Protein AF-L8B053-F1 (afdb_monomer_lite)

Secondary structure (DSSP, 8-state):
--BTTB--SS-BTTB--SEEEEEEEE-TTT-SSHHHHHTSTTSEEEEEEEE-SSS--HHHHHHHHHGGG--STT------S---GGGGS-S--S------

Structure (mmCIF, N/CA/C/O backbone):
data_AF-L8B053-F1
#
_entry.id   AF-L8B053-F1
#
loop_
_atom_site.group_PDB
_atom_site.id
_atom_site.type_symbol
_atom_site.label_atom_id
_atom_site.label_alt_id
_atom_site.label_comp_id
_atom_site.label_asym_id
_atom_site.label_entity_id
_atom_site.label_seq_id
_atom_site.pdbx_PDB_ins_code
_atom_site.Cartn_x
_atom_site.Cartn_y
_atom_site.Cartn_z
_atom_site.occupancy
_atom_site.B_iso_or_equiv
_atom_site.auth_seq_id
_atom_site.auth_comp_id
_atom_site.auth_asym_id
_atom_site.auth_atom_id
_atom_site.pdbx_PDB_model_num
ATOM 1 N N . GLY A 1 1 ? -10.593 7.429 4.610 1.00 87.69 1 GLY A N 1
ATOM 2 C CA . GLY A 1 1 ? -11.401 8.602 4.220 1.00 87.69 1 GLY A CA 1
ATOM 3 C C . GLY A 1 1 ? -11.746 9.407 5.457 1.00 87.69 1 GLY A C 1
ATOM 4 O O . GLY A 1 1 ? -11.119 9.193 6.486 1.00 87.69 1 GLY A O 1
ATOM 5 N N . SER A 1 2 ? -12.715 10.323 5.380 1.00 92.12 2 SER A N 1
ATOM 6 C CA . SER A 1 2 ? -13.151 11.122 6.542 1.00 92.12 2 SER A CA 1
ATOM 7 C C . SER A 1 2 ? -14.011 10.344 7.547 1.00 92.12 2 SER A C 1
ATOM 9 O O . SER A 1 2 ? -14.230 10.817 8.656 1.00 92.12 2 SER A O 1
ATOM 11 N N . GLU A 1 3 ? -14.496 9.156 7.174 1.00 93.88 3 GLU A N 1
ATOM 12 C CA . GLU A 1 3 ? -15.357 8.306 7.997 1.00 93.88 3 GLU A CA 1
ATOM 13 C C . GLU A 1 3 ? -14.901 6.844 7.920 1.00 93.88 3 GLU A C 1
ATOM 15 O O . GLU A 1 3 ? -14.299 6.411 6.938 1.00 93.88 3 GLU A O 1
ATOM 20 N N . ASN A 1 4 ? -15.255 6.046 8.928 1.00 95.69 4 ASN A N 1
ATOM 21 C CA . ASN A 1 4 ? -14.845 4.639 9.011 1.00 95.69 4 ASN A CA 1
ATOM 22 C C . ASN A 1 4 ? -15.554 3.711 8.004 1.00 95.69 4 ASN A C 1
ATOM 24 O O . ASN A 1 4 ? -15.185 2.545 7.884 1.00 95.69 4 ASN A O 1
ATOM 28 N N . SER A 1 5 ? -16.575 4.192 7.295 1.00 94.75 5 SER A N 1
ATOM 29 C CA . SER A 1 5 ? -17.324 3.426 6.291 1.00 94.75 5 SER A CA 1
ATOM 30 C C . SER A 1 5 ? -16.797 3.600 4.863 1.00 94.75 5 SER A C 1
ATOM 32 O O . SER A 1 5 ? -17.204 2.839 3.987 1.00 94.75 5 SER A O 1
ATOM 34 N N . LYS A 1 6 ? -15.916 4.580 4.610 1.00 95.75 6 LYS A N 1
ATOM 35 C CA . LYS A 1 6 ? -15.483 4.947 3.253 1.00 95.75 6 LYS A CA 1
ATOM 36 C C . LYS A 1 6 ? -14.067 5.518 3.201 1.00 95.75 6 LYS A C 1
ATOM 38 O O . LYS A 1 6 ? -13.653 6.306 4.056 1.00 95.75 6 LYS A O 1
ATOM 43 N N . GLY A 1 7 ? -13.338 5.187 2.142 1.00 96.62 7 GLY A N 1
ATOM 44 C CA . GLY A 1 7 ? -12.003 5.729 1.913 1.00 96.62 7 GLY A CA 1
ATOM 45 C C . GLY A 1 7 ? -11.043 4.866 1.112 1.00 96.62 7 GLY A C 1
ATOM 46 O O . GLY A 1 7 ? -9.995 5.383 0.751 1.00 96.62 7 GLY A O 1
ATOM 47 N N . SER A 1 8 ? -11.363 3.599 0.860 1.00 98.06 8 SER A N 1
ATOM 48 C CA . SER A 1 8 ? -10.703 2.828 -0.189 1.00 98.06 8 SER A CA 1
ATOM 49 C C . SER A 1 8 ? -11.046 3.395 -1.562 1.00 98.06 8 SER A C 1
ATOM 51 O O . SER A 1 8 ? -12.128 3.958 -1.747 1.00 98.06 8 SER A O 1
ATOM 53 N N . GLU A 1 9 ? -10.128 3.233 -2.505 1.00 97.62 9 GLU A N 1
ATOM 54 C CA . GLU A 1 9 ? -10.355 3.550 -3.913 1.00 97.62 9 GLU A CA 1
ATOM 55 C C . GLU A 1 9 ? -11.197 2.440 -4.544 1.00 97.62 9 GLU A C 1
ATOM 57 O O . GLU A 1 9 ? -12.274 2.686 -5.091 1.00 97.62 9 GLU A O 1
ATOM 62 N N . HIS A 1 10 ? -10.760 1.194 -4.359 1.00 97.94 10 HIS A N 1
ATOM 63 C CA . HIS A 1 10 ? -11.478 0.028 -4.833 1.00 97.94 10 HIS A CA 1
ATOM 64 C C . HIS A 1 10 ? -12.714 -0.263 -3.981 1.00 97.94 10 HIS A C 1
ATOM 66 O O . HIS A 1 10 ? -12.781 0.012 -2.774 1.00 97.94 10 HIS A O 1
ATOM 72 N N . THR A 1 11 ? -13.695 -0.908 -4.613 1.00 97.56 11 THR A N 1
ATOM 73 C CA . THR A 1 11 ? -14.877 -1.458 -3.946 1.00 97.56 11 THR A CA 1
ATOM 74 C C . THR A 1 11 ? -15.062 -2.922 -4.315 1.00 97.56 11 THR A C 1
ATOM 76 O O . THR A 1 11 ? -14.665 -3.359 -5.392 1.00 97.56 11 THR A O 1
ATOM 79 N N . VAL A 1 12 ? -15.687 -3.691 -3.424 1.00 96.69 12 VAL A N 1
ATOM 80 C CA . VAL A 1 12 ? -16.082 -5.079 -3.704 1.00 96.69 12 VAL A CA 1
ATOM 81 C C . VAL A 1 12 ? -17.586 -5.178 -3.527 1.00 96.69 12 VAL A C 1
ATOM 83 O O . VAL A 1 12 ? -18.088 -4.971 -2.424 1.00 96.69 12 VAL A O 1
ATOM 86 N N . ASN A 1 13 ? -18.313 -5.469 -4.608 1.00 96.38 13 ASN A N 1
ATOM 87 C CA . ASN A 1 13 ? -19.782 -5.479 -4.631 1.00 96.38 13 ASN A CA 1
ATOM 88 C C . ASN A 1 13 ? -20.389 -4.159 -4.112 1.00 96.38 13 ASN A C 1
ATOM 90 O O . ASN A 1 13 ? -21.300 -4.165 -3.286 1.00 96.38 13 ASN A O 1
ATOM 94 N N . GLY A 1 14 ? -19.821 -3.020 -4.525 1.00 96.25 14 GLY A N 1
ATOM 95 C CA . GLY A 1 14 ? -20.250 -1.684 -4.094 1.00 96.25 14 GLY A CA 1
ATOM 96 C C . GLY A 1 14 ? -19.883 -1.318 -2.650 1.00 96.25 14 GLY A C 1
ATOM 97 O O . GLY A 1 14 ? -20.145 -0.200 -2.214 1.00 96.25 14 GLY A O 1
ATOM 98 N N . LYS A 1 15 ? -19.253 -2.224 -1.891 1.00 96.31 15 LYS A N 1
ATOM 99 C CA . LYS A 1 15 ? -18.782 -1.947 -0.534 1.00 96.31 15 LYS A CA 1
ATOM 100 C C . LYS A 1 15 ? -17.401 -1.296 -0.555 1.00 96.31 15 LYS A C 1
ATOM 102 O O . LYS A 1 15 ? -16.452 -1.872 -1.087 1.00 96.31 15 LYS A O 1
ATOM 107 N N . MET A 1 16 ? -17.295 -0.152 0.113 1.00 97.69 16 MET A N 1
ATOM 108 C CA . MET A 1 16 ? -16.034 0.515 0.439 1.00 97.69 16 MET A CA 1
ATOM 109 C C . MET A 1 16 ? -15.438 0.024 1.764 1.00 97.69 16 MET A C 1
ATOM 111 O O . MET A 1 16 ? -16.121 -0.553 2.618 1.00 97.69 16 MET A O 1
ATOM 115 N N . TYR A 1 17 ? -14.149 0.303 1.940 1.00 97.38 17 TYR A N 1
ATOM 116 C CA . TYR A 1 17 ? -13.404 0.114 3.179 1.00 97.38 17 TYR A CA 1
ATOM 117 C C . TYR A 1 17 ? -12.884 1.462 3.709 1.00 97.38 17 TYR A C 1
ATOM 119 O O . TYR A 1 17 ? -12.794 2.422 2.946 1.00 97.38 17 TYR A O 1
ATOM 127 N N . PRO A 1 18 ? -12.563 1.579 5.011 1.00 97.56 18 PRO A N 1
ATOM 128 C CA . PRO A 1 18 ? -12.102 2.838 5.604 1.00 97.56 18 PRO A CA 1
ATOM 129 C C . PRO A 1 18 ? -10.842 3.428 4.951 1.00 97.56 18 PRO A C 1
ATOM 131 O O . PRO A 1 18 ? -10.699 4.652 4.876 1.00 97.56 18 PRO A O 1
ATOM 134 N N . ALA A 1 19 ? -9.928 2.570 4.496 1.00 96.94 19 ALA A N 1
ATOM 135 C CA . ALA A 1 19 ? -8.718 2.946 3.775 1.00 96.94 19 ALA A CA 1
ATOM 136 C C . AL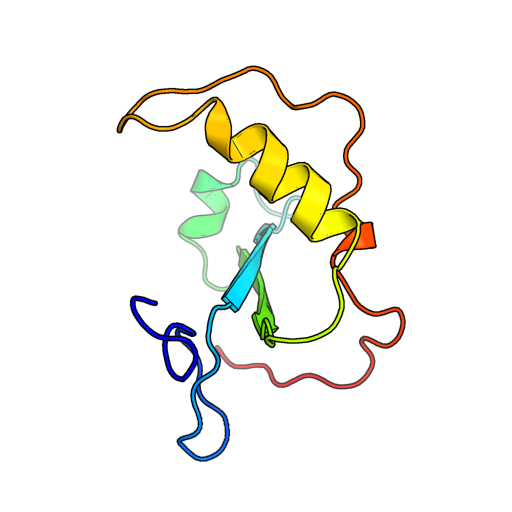A A 1 19 ? -8.210 1.774 2.923 1.00 96.94 19 ALA A C 1
ATOM 138 O O . ALA A 1 19 ? -8.657 0.631 3.073 1.00 96.94 19 ALA A O 1
ATOM 139 N N . GLU A 1 20 ? -7.252 2.071 2.056 1.00 97.25 20 GLU A N 1
ATOM 140 C CA . GLU A 1 20 ? -6.567 1.115 1.198 1.00 97.25 20 GLU A CA 1
ATOM 141 C C . GLU A 1 20 ? -5.064 1.402 1.223 1.00 97.25 20 GLU A C 1
ATOM 143 O O . GLU A 1 20 ? -4.651 2.560 1.249 1.00 97.25 20 GLU A O 1
ATOM 148 N N . LEU A 1 21 ? -4.258 0.347 1.286 1.00 95.69 21 LEU A N 1
ATOM 149 C CA . LEU A 1 21 ? -2.803 0.398 1.213 1.00 95.69 21 LEU A CA 1
ATOM 150 C C . LEU A 1 21 ? -2.375 -0.064 -0.178 1.00 95.69 21 LEU A C 1
ATOM 152 O O . LEU A 1 21 ? -2.751 -1.159 -0.594 1.00 95.69 21 LEU A O 1
ATOM 156 N N . HIS A 1 22 ? -1.546 0.730 -0.849 1.00 97.06 22 HIS A N 1
ATOM 157 C CA . HIS A 1 22 ? -0.898 0.347 -2.101 1.00 97.06 22 HIS A CA 1
ATOM 158 C C . HIS A 1 22 ? 0.573 0.025 -1.859 1.00 97.06 22 HIS A C 1
ATOM 160 O O . HIS A 1 22 ? 1.322 0.856 -1.346 1.00 97.06 22 HIS A O 1
ATOM 166 N N . LEU A 1 23 ? 0.989 -1.177 -2.256 1.00 94.94 23 LEU A N 1
ATOM 167 C CA . LEU A 1 23 ? 2.397 -1.537 -2.404 1.00 94.94 23 LEU A CA 1
ATOM 168 C C . LEU A 1 23 ? 2.731 -1.501 -3.895 1.00 94.94 23 LEU A C 1
ATOM 170 O O . LEU A 1 23 ? 2.272 -2.349 -4.663 1.00 94.94 23 LEU A O 1
ATOM 174 N N . VAL A 1 24 ? 3.484 -0.480 -4.300 1.00 96.88 24 VAL A N 1
ATOM 175 C CA . VAL A 1 24 ? 3.794 -0.193 -5.704 1.00 96.88 24 VAL A CA 1
ATOM 176 C C . VAL A 1 24 ? 5.138 -0.817 -6.068 1.00 96.88 24 VAL A C 1
ATOM 178 O O . VAL A 1 24 ? 6.160 -0.494 -5.464 1.00 96.88 24 VAL A O 1
ATOM 181 N N . HIS A 1 25 ? 5.131 -1.693 -7.068 1.00 97.25 25 HIS A N 1
ATOM 182 C CA . HIS A 1 25 ? 6.312 -2.360 -7.611 1.00 97.25 25 HIS A CA 1
ATOM 183 C C . HIS A 1 25 ? 6.499 -1.958 -9.072 1.00 97.25 25 HIS A C 1
ATOM 185 O O . HIS A 1 25 ? 5.546 -1.554 -9.741 1.00 97.25 25 HIS A O 1
ATOM 191 N N . TRP A 1 26 ? 7.723 -2.099 -9.574 1.00 98.50 26 TRP A N 1
ATOM 192 C CA . TRP A 1 26 ? 8.055 -1.820 -10.966 1.00 98.50 26 TRP A CA 1
ATOM 193 C C . TRP A 1 26 ? 8.963 -2.908 -11.544 1.00 98.50 26 TRP A C 1
ATOM 195 O O . TRP A 1 26 ? 9.671 -3.594 -10.803 1.00 98.50 26 TRP A O 1
ATOM 205 N N . ASN A 1 27 ? 8.923 -3.078 -12.865 1.00 98.31 27 ASN A N 1
ATOM 206 C CA . ASN A 1 27 ? 9.659 -4.115 -13.582 1.00 98.31 27 ASN A CA 1
ATOM 207 C C . ASN A 1 27 ? 11.142 -3.743 -13.762 1.00 98.31 27 ASN A C 1
ATOM 209 O O . ASN A 1 27 ? 11.571 -3.279 -14.821 1.00 98.31 27 ASN A O 1
ATOM 213 N N . ALA A 1 28 ? 11.919 -3.948 -12.700 1.00 98.12 28 ALA A N 1
ATOM 214 C CA . ALA A 1 28 ? 13.348 -3.641 -12.656 1.00 98.12 28 ALA A CA 1
ATOM 215 C C . ALA A 1 28 ? 14.218 -4.551 -13.543 1.00 98.12 28 ALA A C 1
ATOM 217 O O . ALA A 1 28 ? 15.369 -4.214 -13.808 1.00 98.12 28 ALA A O 1
ATOM 218 N N . ASP A 1 29 ? 13.677 -5.672 -14.032 1.00 98.12 29 ASP A N 1
ATOM 219 C CA . ASP A 1 29 ? 14.383 -6.540 -14.980 1.00 98.12 29 ASP A CA 1
ATOM 220 C C . ASP A 1 29 ? 14.398 -5.947 -16.400 1.00 98.12 29 ASP A C 1
ATOM 222 O O . ASP A 1 29 ? 15.280 -6.269 -17.198 1.00 98.12 29 ASP A O 1
ATOM 226 N N . LYS A 1 30 ? 13.421 -5.087 -16.733 1.00 98.25 30 LYS A N 1
ATOM 227 C CA . LYS A 1 30 ? 13.272 -4.484 -18.070 1.00 98.25 30 LYS A CA 1
ATOM 228 C C . LYS A 1 30 ? 13.643 -3.009 -18.138 1.00 98.25 30 LYS A C 1
ATOM 230 O O . LYS A 1 30 ? 14.090 -2.559 -19.190 1.00 98.25 30 LYS A O 1
ATOM 235 N N . TYR A 1 31 ? 13.425 -2.262 -17.062 1.00 98.38 31 TYR A N 1
ATOM 236 C CA . TYR A 1 31 ? 13.581 -0.808 -17.055 1.00 98.38 31 TYR A CA 1
ATOM 237 C C . TYR A 1 31 ? 14.678 -0.381 -16.087 1.00 98.38 31 TYR A C 1
ATOM 239 O O . TYR A 1 31 ? 15.000 -1.081 -15.130 1.00 98.38 31 TYR A O 1
ATOM 247 N N . SER A 1 32 ? 15.253 0.796 -16.318 1.00 97.69 32 SER A N 1
ATOM 248 C CA . SER A 1 32 ? 16.349 1.319 -15.494 1.00 97.69 32 SER A CA 1
ATOM 249 C C . SER A 1 32 ? 15.872 2.121 -14.282 1.00 97.69 32 SER A C 1
ATOM 251 O O . SER A 1 32 ? 16.631 2.354 -13.341 1.00 97.69 32 SER A O 1
ATOM 253 N N . SER A 1 33 ? 14.614 2.565 -14.293 1.00 98.12 33 SER A N 1
ATOM 254 C CA . SER A 1 33 ? 14.034 3.362 -13.219 1.00 98.12 33 SER A CA 1
ATOM 255 C C . SER A 1 33 ? 12.523 3.186 -13.128 1.00 98.12 33 SER A C 1
ATOM 257 O O . SER A 1 33 ? 11.857 2.856 -14.110 1.00 98.12 33 SER A O 1
ATOM 259 N N . PHE A 1 34 ? 11.974 3.506 -11.954 1.00 98.06 34 PHE A N 1
ATOM 260 C CA . PHE A 1 34 ? 10.528 3.594 -11.754 1.00 98.06 34 PHE A CA 1
ATOM 261 C C . PHE A 1 34 ? 9.863 4.534 -12.768 1.00 98.06 34 PHE A C 1
ATOM 263 O O . PHE A 1 34 ? 8.822 4.195 -13.314 1.00 98.06 34 PHE A O 1
ATOM 270 N N . GLY A 1 35 ? 10.468 5.699 -13.034 1.00 98.12 35 GLY A N 1
ATOM 271 C CA . GLY A 1 35 ? 9.904 6.687 -13.956 1.00 98.12 35 GLY A CA 1
ATOM 272 C C . GLY A 1 35 ? 9.809 6.164 -15.388 1.00 98.12 35 GLY A C 1
ATOM 273 O O . GLY A 1 35 ? 8.784 6.338 -16.030 1.00 98.12 35 GLY A O 1
ATOM 274 N N . GLU A 1 36 ? 10.840 5.460 -15.861 1.00 98.00 36 GLU A N 1
ATOM 275 C CA . GLU A 1 36 ? 10.811 4.816 -17.178 1.00 98.00 36 GLU A CA 1
ATOM 276 C C . GLU A 1 36 ? 9.737 3.724 -17.254 1.00 98.00 36 GLU A C 1
ATOM 278 O O . GLU A 1 36 ? 9.017 3.640 -18.247 1.00 98.00 36 GLU A O 1
ATOM 283 N N . ALA A 1 37 ? 9.627 2.902 -16.208 1.00 98.44 37 ALA A N 1
ATOM 284 C CA . ALA A 1 37 ? 8.640 1.835 -16.135 1.00 98.44 37 ALA A CA 1
ATOM 285 C C . ALA A 1 37 ? 7.204 2.374 -16.059 1.00 98.44 37 ALA A C 1
ATOM 287 O O . ALA A 1 37 ? 6.310 1.809 -16.676 1.00 98.44 37 ALA A O 1
ATOM 288 N N . ALA A 1 38 ? 6.969 3.477 -15.348 1.00 97.88 38 ALA A N 1
ATOM 289 C CA . ALA A 1 38 ? 5.634 4.045 -15.165 1.00 97.88 38 ALA A CA 1
ATOM 290 C C . ALA A 1 38 ? 4.934 4.421 -16.486 1.00 97.88 38 ALA A C 1
ATOM 292 O O . ALA A 1 38 ? 3.709 4.380 -16.552 1.00 97.88 38 ALA A O 1
ATOM 293 N N . ASP A 1 39 ? 5.699 4.707 -17.543 1.00 97.19 39 ASP A N 1
ATOM 294 C CA . ASP A 1 39 ? 5.181 5.023 -18.881 1.00 97.19 39 ASP A CA 1
ATOM 295 C C . ASP A 1 39 ? 4.943 3.777 -19.764 1.00 97.19 39 ASP A C 1
ATOM 297 O O . ASP A 1 39 ? 4.702 3.894 -20.971 1.00 97.19 39 ASP A O 1
ATOM 301 N N . LYS A 1 40 ? 5.063 2.563 -19.209 1.00 98.06 40 LYS A N 1
ATOM 302 C CA . LYS A 1 40 ? 4.962 1.289 -19.940 1.00 98.06 40 LYS A CA 1
ATOM 303 C C . LYS A 1 40 ? 3.797 0.460 -19.424 1.00 98.06 40 LYS A C 1
ATOM 305 O O . LYS A 1 40 ? 3.563 0.376 -18.223 1.00 98.06 40 LYS A O 1
ATOM 310 N N . SER A 1 41 ? 3.108 -0.216 -20.341 1.00 97.00 41 SER A N 1
ATOM 311 C CA . SER A 1 41 ? 1.948 -1.057 -20.021 1.00 97.00 41 SER A CA 1
ATOM 312 C C . SER A 1 41 ? 2.276 -2.217 -19.077 1.00 97.00 41 SER A C 1
ATOM 314 O O . SER A 1 41 ? 1.432 -2.618 -18.293 1.00 97.00 41 SER A O 1
ATOM 316 N N . ASP A 1 42 ? 3.499 -2.748 -19.124 1.00 97.69 42 ASP A N 1
ATOM 317 C CA . ASP A 1 42 ? 3.997 -3.836 -18.271 1.00 97.69 42 ASP A CA 1
ATOM 318 C C . ASP A 1 42 ? 5.023 -3.354 -17.231 1.00 97.69 42 ASP A C 1
ATOM 320 O O . ASP A 1 42 ? 5.832 -4.134 -16.714 1.00 97.69 42 ASP A O 1
ATOM 324 N N . GLY A 1 43 ? 5.033 -2.048 -16.958 1.00 98.31 43 GLY A N 1
ATOM 325 C CA . GLY A 1 43 ? 6.045 -1.432 -16.118 1.00 98.31 43 GLY A CA 1
ATOM 326 C C . GLY A 1 43 ? 5.755 -1.474 -14.628 1.00 98.31 43 GLY A C 1
ATOM 327 O O . GLY A 1 43 ? 6.705 -1.553 -13.849 1.00 98.31 43 GLY A O 1
ATOM 328 N N . LEU A 1 44 ? 4.484 -1.463 -14.217 1.00 98.38 44 LEU A N 1
ATOM 329 C CA . LEU A 1 44 ? 4.086 -1.395 -12.811 1.00 98.38 44 LEU A CA 1
ATOM 330 C C . LEU A 1 44 ? 3.210 -2.578 -12.395 1.00 98.38 44 LEU A C 1
ATOM 332 O O . LEU A 1 44 ? 2.392 -3.071 -13.163 1.00 98.38 44 LEU A O 1
ATOM 336 N N . ALA A 1 45 ? 3.345 -2.974 -11.130 1.00 97.19 45 ALA A N 1
ATOM 337 C CA . ALA A 1 45 ? 2.426 -3.885 -10.458 1.00 97.19 45 ALA A CA 1
ATOM 338 C C . ALA A 1 45 ? 2.066 -3.316 -9.079 1.00 97.19 45 ALA A C 1
ATOM 340 O O . ALA A 1 45 ? 2.927 -3.162 -8.207 1.00 97.19 45 ALA A O 1
ATOM 341 N N . VAL A 1 46 ? 0.787 -2.998 -8.870 1.00 96.88 46 VAL A N 1
ATOM 342 C CA . VAL A 1 46 ? 0.292 -2.433 -7.607 1.00 96.88 46 VAL A CA 1
ATOM 343 C C . VAL A 1 46 ? -0.498 -3.490 -6.847 1.00 96.88 46 VAL A C 1
ATOM 345 O O . VAL A 1 46 ? -1.483 -4.024 -7.350 1.00 96.88 46 VAL A O 1
ATOM 348 N N . LEU A 1 47 ? -0.084 -3.783 -5.612 1.00 94.62 47 LEU A N 1
ATOM 349 C CA . LEU A 1 47 ? -0.860 -4.624 -4.701 1.00 94.62 47 LEU A CA 1
ATOM 350 C C . LEU A 1 47 ? -1.724 -3.741 -3.798 1.00 94.62 47 LEU A C 1
ATOM 352 O O . LEU A 1 47 ? -1.195 -2.978 -2.986 1.00 94.62 47 LEU A O 1
ATOM 356 N N . GLY A 1 48 ? -3.044 -3.874 -3.925 1.00 95.31 48 GLY A N 1
ATOM 357 C CA . GLY A 1 48 ? -4.026 -3.187 -3.087 1.00 95.31 48 GLY A CA 1
ATOM 358 C C . GLY A 1 48 ? -4.476 -4.031 -1.892 1.00 95.31 48 GLY A C 1
ATOM 359 O O . GLY A 1 48 ? -4.956 -5.153 -2.052 1.00 95.31 48 GLY A O 1
ATOM 360 N N . TYR A 1 49 ? -4.370 -3.478 -0.683 1.00 94.94 49 TYR A N 1
ATOM 361 C CA . TYR A 1 49 ? -4.837 -4.100 0.558 1.00 94.94 49 TYR A CA 1
ATOM 362 C C . TYR A 1 49 ? -5.906 -3.243 1.234 1.00 94.94 49 TYR A C 1
ATOM 364 O O . TYR A 1 49 ? -5.656 -2.110 1.643 1.00 94.94 49 TYR A O 1
ATOM 372 N N . PHE A 1 50 ? -7.095 -3.810 1.439 1.00 95.31 50 PHE A N 1
ATOM 373 C CA . PHE A 1 50 ? -8.147 -3.141 2.204 1.00 95.31 50 PHE A CA 1
ATOM 374 C C . PHE A 1 50 ? -7.833 -3.103 3.701 1.00 95.31 50 PHE A C 1
ATOM 376 O O . PHE A 1 50 ? -7.636 -4.143 4.338 1.00 95.31 50 PHE A O 1
ATOM 383 N N . VAL A 1 51 ? -7.900 -1.909 4.290 1.00 94.69 51 VAL A N 1
ATOM 384 C CA . VAL A 1 51 ? -7.750 -1.696 5.733 1.00 94.69 51 VAL A CA 1
ATOM 385 C C . VAL A 1 51 ? -9.121 -1.740 6.401 1.00 94.69 51 VAL A C 1
ATOM 387 O O . VAL A 1 51 ? -10.084 -1.127 5.940 1.00 94.69 51 VAL A O 1
ATOM 390 N N . LYS A 1 52 ? -9.224 -2.465 7.518 1.00 94.06 52 LYS A N 1
ATOM 391 C CA . LYS A 1 52 ? -10.454 -2.598 8.311 1.00 94.06 52 LYS A CA 1
ATOM 392 C C . LYS A 1 52 ? -10.230 -2.074 9.723 1.00 94.06 52 LYS A C 1
ATOM 394 O O . LYS A 1 52 ? -9.182 -2.322 10.310 1.00 94.06 52 LYS A O 1
ATOM 399 N N . ILE A 1 53 ? -11.243 -1.417 10.283 1.00 95.19 53 ILE A N 1
ATOM 400 C CA . ILE A 1 53 ? -11.253 -1.072 11.708 1.00 95.19 53 ILE A CA 1
ATOM 401 C C . ILE A 1 53 ? -11.398 -2.355 12.527 1.00 95.19 53 ILE A C 1
ATOM 403 O O . ILE A 1 53 ? -12.217 -3.219 12.208 1.00 95.19 53 ILE A O 1
ATOM 407 N N . GLY A 1 54 ? -10.594 -2.479 13.578 1.00 94.94 54 GLY A N 1
ATOM 408 C CA . GLY A 1 54 ? -10.563 -3.654 14.434 1.00 94.94 54 GLY A CA 1
ATOM 409 C C . GLY A 1 54 ? -9.444 -3.558 15.464 1.00 94.94 54 GLY A C 1
ATOM 410 O O . GLY A 1 54 ? -9.136 -2.476 15.960 1.00 94.94 54 GLY A O 1
ATOM 411 N N . LYS A 1 55 ? -8.835 -4.702 15.783 1.00 95.56 55 LYS A N 1
ATOM 412 C CA . LYS A 1 55 ? -7.690 -4.775 16.696 1.00 95.56 55 LYS A CA 1
ATOM 413 C C . LYS A 1 55 ? -6.496 -3.990 16.142 1.00 95.56 55 LYS A C 1
ATOM 415 O O . LYS A 1 55 ? -6.269 -3.980 14.934 1.00 95.56 55 LYS A O 1
ATOM 420 N N . GLU A 1 56 ? -5.713 -3.392 17.040 1.00 96.00 56 GLU A N 1
ATOM 421 C CA . GLU A 1 56 ? -4.455 -2.734 16.683 1.00 96.00 56 GLU A CA 1
ATOM 422 C C . GLU A 1 56 ? -3.536 -3.690 15.911 1.00 96.00 56 GLU A C 1
ATOM 424 O O . GLU A 1 56 ? -3.312 -4.840 16.305 1.00 96.00 56 GLU A O 1
ATOM 429 N N . HIS A 1 57 ? -2.984 -3.180 14.816 1.00 95.12 57 HIS A N 1
ATOM 430 C CA . HIS A 1 57 ? -2.047 -3.888 13.970 1.00 95.12 57 HIS A CA 1
ATOM 431 C C . HIS A 1 57 ? -0.652 -3.272 14.128 1.00 95.12 57 HIS A C 1
ATOM 433 O O . HIS A 1 57 ? -0.444 -2.109 13.785 1.00 95.12 57 HIS A O 1
ATOM 439 N N . LYS A 1 58 ? 0.327 -4.052 14.607 1.00 93.50 58 LYS A N 1
ATOM 440 C CA . LYS A 1 58 ? 1.663 -3.547 14.982 1.00 93.50 58 LYS A CA 1
ATOM 441 C C . LYS A 1 58 ? 2.402 -2.831 13.842 1.00 93.50 58 LYS A C 1
ATOM 443 O O . LYS A 1 58 ? 2.982 -1.781 14.087 1.00 93.50 58 LYS A O 1
ATOM 448 N N . GLY A 1 59 ? 2.343 -3.357 12.614 1.00 93.19 59 GLY A N 1
ATOM 449 C CA . GLY A 1 59 ? 2.957 -2.717 11.438 1.00 93.19 59 GLY A CA 1
ATOM 450 C C . GLY A 1 59 ? 2.375 -1.327 11.151 1.00 93.19 59 GLY A C 1
ATOM 451 O O . GLY A 1 59 ? 3.094 -0.334 11.176 1.00 93.19 59 GLY A O 1
ATOM 452 N N . PHE A 1 60 ? 1.048 -1.231 10.997 1.00 94.31 60 PHE A N 1
ATOM 453 C CA . PHE A 1 60 ? 0.348 0.055 10.897 1.00 94.31 60 PHE A CA 1
ATOM 454 C C . PHE A 1 60 ? 0.623 0.991 12.075 1.00 94.31 60 PHE A C 1
ATOM 456 O O . PHE A 1 60 ? 0.765 2.189 11.856 1.00 94.31 60 PHE A O 1
ATOM 463 N N . LYS A 1 61 ? 0.741 0.473 13.304 1.00 94.56 61 LYS A N 1
ATOM 464 C CA . LYS A 1 61 ? 1.046 1.301 14.475 1.00 94.56 61 LYS A CA 1
ATOM 465 C C . LYS A 1 61 ? 2.373 2.045 14.314 1.00 94.56 61 LYS A C 1
ATOM 467 O O . LYS A 1 61 ? 2.391 3.254 14.521 1.00 94.56 61 LYS A O 1
ATOM 472 N N . GLN A 1 62 ? 3.428 1.361 13.859 1.00 93.25 62 GLN A N 1
ATOM 473 C CA . GLN A 1 62 ? 4.732 1.986 13.588 1.00 93.25 62 GLN A CA 1
ATOM 474 C C . GLN A 1 62 ? 4.616 3.127 12.569 1.00 93.25 62 GLN A C 1
ATO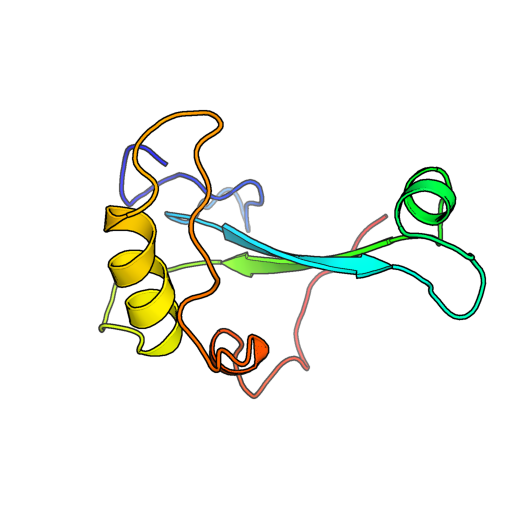M 476 O O . GLN A 1 62 ? 5.158 4.206 12.797 1.00 93.25 62 GLN A O 1
ATOM 481 N N . ILE A 1 63 ? 3.846 2.922 11.494 1.00 92.75 63 ILE A N 1
ATOM 482 C CA . ILE A 1 63 ? 3.574 3.970 10.500 1.00 92.75 63 ILE A CA 1
ATOM 483 C C . ILE A 1 63 ? 2.841 5.142 11.159 1.00 92.75 63 ILE A C 1
ATOM 485 O O . ILE A 1 63 ? 3.290 6.279 11.075 1.00 92.75 63 ILE A O 1
ATOM 489 N N . THR A 1 64 ? 1.726 4.884 11.846 1.00 93.81 64 THR A N 1
ATOM 490 C CA . THR A 1 64 ? 0.892 5.948 12.429 1.00 93.81 64 THR A CA 1
ATOM 491 C C . THR A 1 64 ? 1.578 6.730 13.543 1.00 93.81 64 THR A C 1
ATOM 493 O O . THR A 1 64 ? 1.285 7.911 13.718 1.00 93.81 64 THR A O 1
ATOM 496 N N . ASP A 1 65 ? 2.488 6.106 14.293 1.00 93.44 65 ASP A N 1
ATOM 497 C CA . ASP A 1 65 ? 3.291 6.809 15.290 1.00 93.44 65 ASP A CA 1
ATOM 498 C C . ASP A 1 65 ? 4.295 7.748 14.620 1.00 93.44 65 ASP A C 1
ATOM 500 O O . ASP A 1 65 ? 4.426 8.890 15.053 1.00 93.44 65 ASP A O 1
ATOM 504 N N . HIS A 1 66 ? 4.917 7.316 13.522 1.00 92.94 66 HIS A N 1
ATOM 505 C CA . HIS A 1 66 ? 5.858 8.136 12.766 1.00 92.94 66 HIS A CA 1
ATOM 506 C C . HIS A 1 66 ? 5.182 9.279 11.992 1.00 92.94 66 HIS A C 1
ATOM 508 O O . HIS A 1 66 ? 5.720 10.380 11.912 1.00 92.94 66 HIS A O 1
ATOM 514 N N . LEU A 1 67 ? 3.952 9.082 11.500 1.00 93.12 67 LEU A N 1
ATOM 515 C CA . LEU A 1 67 ? 3.181 10.139 10.826 1.00 93.12 67 LEU A CA 1
ATOM 516 C C . LEU A 1 67 ? 2.950 11.382 11.704 1.00 93.12 67 LEU A C 1
ATOM 518 O O . LEU A 1 67 ? 2.719 12.466 11.175 1.00 93.12 67 LEU A O 1
ATOM 522 N N . LYS A 1 68 ? 3.055 11.269 13.036 1.00 92.94 68 LYS A N 1
ATOM 523 C CA . LYS A 1 68 ? 2.978 12.419 13.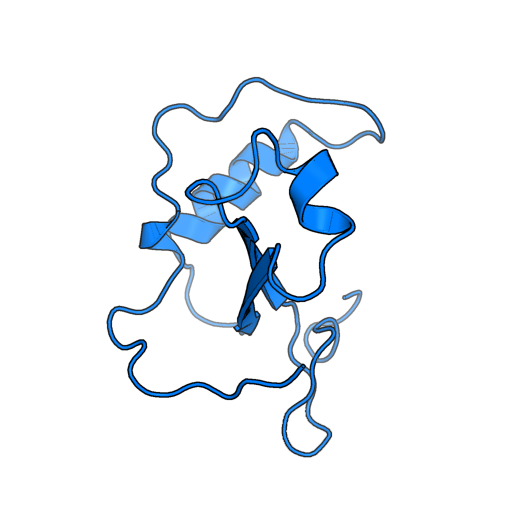957 1.00 92.94 68 LYS A CA 1
ATOM 524 C C . LYS A 1 68 ? 4.126 13.416 13.759 1.00 92.94 68 LYS A C 1
ATOM 526 O O . LYS A 1 68 ? 3.987 14.576 14.136 1.00 92.94 68 LYS A O 1
ATOM 531 N N . GLU A 1 69 ? 5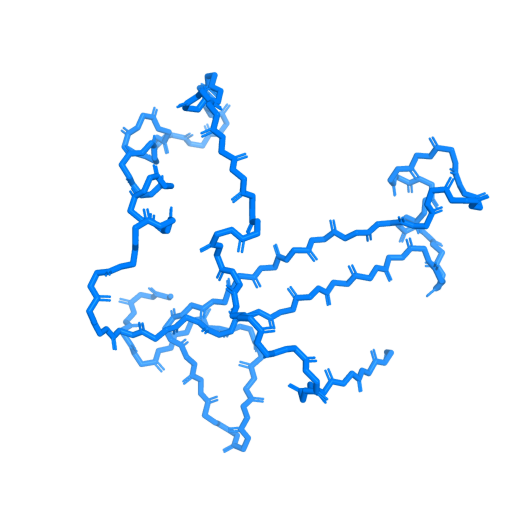.232 12.985 13.158 1.00 93.62 69 GLU A N 1
ATOM 532 C CA . GLU A 1 69 ? 6.380 13.831 12.817 1.00 93.62 69 GLU A CA 1
ATOM 533 C C . GLU A 1 69 ? 6.191 14.555 11.472 1.00 93.62 69 GLU A C 1
ATOM 535 O O . GLU A 1 69 ? 6.822 15.582 11.227 1.00 93.62 69 GLU A O 1
ATOM 540 N N . ILE A 1 70 ? 5.284 14.064 10.618 1.00 93.62 70 ILE A N 1
ATOM 541 C CA . ILE A 1 70 ? 5.059 14.532 9.243 1.00 93.62 70 ILE A CA 1
ATOM 542 C C . ILE A 1 70 ? 3.633 15.087 9.135 1.00 93.62 70 ILE A C 1
ATOM 544 O O . ILE A 1 70 ? 2.719 14.464 8.601 1.00 93.62 70 ILE A O 1
ATOM 548 N N . THR A 1 71 ? 3.422 16.283 9.682 1.00 94.94 71 THR A N 1
ATOM 549 C CA . THR A 1 71 ? 2.084 16.906 9.773 1.00 94.94 71 THR A CA 1
ATOM 550 C C . THR A 1 71 ? 1.848 18.022 8.759 1.00 94.94 71 THR A C 1
ATOM 552 O O . THR A 1 71 ? 0.718 18.484 8.602 1.00 94.94 71 THR A O 1
ATOM 555 N N . LYS A 1 72 ? 2.900 18.475 8.068 1.00 96.50 72 LYS A N 1
ATOM 556 C CA . LYS A 1 72 ? 2.838 19.579 7.103 1.00 96.50 72 LYS A CA 1
ATOM 557 C C . LYS A 1 72 ? 3.105 19.083 5.690 1.00 96.50 72 LYS A C 1
ATOM 559 O O . LYS A 1 72 ? 4.011 18.282 5.464 1.00 96.50 72 LYS A O 1
ATOM 564 N N . THR A 1 73 ? 2.373 19.624 4.725 1.00 95.81 73 THR A N 1
ATOM 565 C CA . THR A 1 73 ? 2.616 19.375 3.300 1.00 95.81 73 THR A CA 1
ATOM 566 C C . THR A 1 73 ? 4.060 19.712 2.929 1.00 95.81 73 THR A C 1
ATOM 568 O O . THR A 1 73 ? 4.571 20.763 3.312 1.00 95.81 73 THR A O 1
ATOM 571 N N . GLY A 1 74 ? 4.722 18.811 2.202 1.00 95.00 74 GLY A N 1
ATOM 572 C CA . GLY A 1 74 ? 6.117 18.964 1.773 1.00 95.00 74 GLY A CA 1
ATOM 573 C C . GLY A 1 74 ? 7.164 18.676 2.855 1.00 95.00 74 GLY A C 1
ATOM 574 O O . GLY A 1 74 ? 8.356 18.667 2.551 1.00 95.00 74 GLY A O 1
ATOM 575 N N . SER A 1 75 ? 6.751 18.418 4.101 1.00 94.88 75 SER A N 1
ATOM 576 C CA . SER A 1 75 ? 7.670 17.939 5.135 1.00 94.88 75 SER A CA 1
ATOM 577 C C . SER A 1 75 ? 8.013 16.462 4.935 1.00 94.88 75 SER A C 1
ATOM 579 O O . SER A 1 75 ? 7.235 15.692 4.374 1.00 94.88 75 SER A O 1
ATOM 581 N N . HIS A 1 76 ? 9.197 16.085 5.396 1.00 92.69 76 HIS A N 1
ATOM 582 C CA . HIS A 1 76 ? 9.679 14.714 5.463 1.00 92.69 76 HIS A CA 1
ATOM 583 C C . HIS A 1 76 ? 10.397 14.538 6.802 1.00 92.69 76 HIS A C 1
ATOM 585 O O . HIS A 1 76 ? 10.933 15.505 7.347 1.00 92.69 76 HIS A O 1
ATOM 591 N N . SER A 1 77 ? 10.434 13.316 7.318 1.00 91.81 77 SER A N 1
ATOM 592 C CA . SER A 1 77 ? 11.355 12.941 8.388 1.00 91.81 77 SER A CA 1
ATOM 593 C C . SER A 1 77 ? 12.155 11.703 7.962 1.00 91.81 77 SER A C 1
ATOM 595 O O . SER A 1 77 ? 11.771 11.017 7.006 1.00 91.81 77 SER A O 1
ATOM 597 N N . PRO A 1 78 ? 13.324 11.450 8.578 1.00 87.94 78 PRO A N 1
ATOM 598 C CA . PRO A 1 78 ? 14.073 10.221 8.340 1.00 87.94 78 PRO A CA 1
ATOM 599 C C . PRO A 1 78 ? 13.206 9.005 8.656 1.00 87.94 78 PRO A C 1
ATOM 601 O O . PRO A 1 78 ? 12.389 9.070 9.568 1.00 87.94 78 PRO A O 1
ATOM 604 N N . SER A 1 79 ? 13.410 7.888 7.955 1.00 78.56 79 SER A N 1
ATOM 605 C CA . SER A 1 79 ? 12.625 6.679 8.217 1.00 78.56 79 SER A CA 1
ATOM 606 C C . SER A 1 79 ? 12.710 6.266 9.699 1.00 78.56 79 SER A C 1
ATOM 608 O O . SER A 1 79 ? 13.758 6.461 10.326 1.00 78.56 79 SER A O 1
ATOM 610 N N . PRO A 1 80 ? 11.657 5.645 10.271 1.00 71.94 80 PRO A N 1
ATOM 611 C CA . PRO A 1 80 ? 11.590 5.291 11.695 1.00 71.94 80 PRO A CA 1
ATOM 612 C C . PRO A 1 80 ? 12.533 4.133 12.095 1.00 71.94 80 PRO A C 1
ATOM 614 O O . PRO A 1 80 ? 12.286 3.407 13.056 1.00 71.94 80 PRO A O 1
ATOM 617 N N . GLY A 1 81 ? 13.633 3.934 11.365 1.00 80.44 81 GLY A N 1
ATOM 618 C CA . GLY A 1 81 ? 14.570 2.833 11.527 1.00 80.44 81 GLY A CA 1
ATOM 619 C C . GLY A 1 81 ? 14.186 1.619 10.683 1.00 80.44 81 GLY A C 1
ATOM 620 O O . GLY A 1 81 ? 13.825 1.742 9.513 1.00 80.44 81 GLY A O 1
ATOM 621 N N . LYS A 1 82 ? 14.317 0.419 11.262 1.00 85.31 82 LYS A N 1
ATOM 622 C CA . LYS A 1 82 ? 14.019 -0.843 10.569 1.00 85.31 82 LYS A CA 1
ATOM 623 C C . LYS A 1 82 ? 12.507 -1.027 10.436 1.00 85.31 82 LYS A C 1
ATOM 625 O O . LYS A 1 82 ? 11.845 -1.349 11.418 1.00 85.31 82 LYS A O 1
ATOM 630 N N . PHE A 1 83 ? 11.998 -0.884 9.218 1.00 90.25 83 PHE A N 1
ATOM 631 C CA . PHE A 1 83 ? 10.620 -1.195 8.859 1.00 90.25 83 PHE A CA 1
ATOM 632 C C . PHE A 1 83 ? 10.615 -2.209 7.716 1.00 90.25 83 PHE A C 1
ATOM 634 O O . PHE A 1 83 ? 11.203 -1.955 6.668 1.00 90.25 83 PHE A O 1
ATOM 641 N N . ASP A 1 84 ? 9.966 -3.351 7.927 1.00 90.81 84 ASP A N 1
ATOM 642 C CA . ASP A 1 84 ? 9.758 -4.360 6.890 1.00 90.81 84 ASP A CA 1
ATOM 643 C C . ASP A 1 84 ? 8.298 -4.288 6.409 1.00 90.81 84 ASP A C 1
ATOM 645 O O . ASP A 1 84 ? 7.396 -4.627 7.182 1.00 90.81 84 ASP A O 1
ATOM 649 N N . PRO A 1 85 ? 8.031 -3.859 5.160 1.00 90.44 85 PRO A N 1
ATOM 650 C CA . PRO A 1 85 ? 6.676 -3.775 4.618 1.00 90.44 85 PRO A CA 1
ATOM 651 C C . PRO A 1 85 ? 5.917 -5.105 4.615 1.00 90.44 85 PRO A C 1
ATOM 653 O O . PRO A 1 85 ? 4.685 -5.085 4.633 1.00 90.44 85 PRO A O 1
ATOM 656 N N . SER A 1 86 ? 6.614 -6.250 4.656 1.00 90.38 86 SER A N 1
ATOM 657 C CA . SER A 1 86 ? 5.975 -7.568 4.759 1.00 90.38 86 SER A CA 1
ATOM 658 C C . SER A 1 86 ? 5.103 -7.690 6.014 1.00 90.38 86 SER A C 1
ATOM 660 O O . SER A 1 86 ? 4.105 -8.406 6.014 1.00 90.38 86 SER A O 1
ATOM 662 N N . CYS A 1 87 ? 5.393 -6.911 7.063 1.00 91.75 87 CYS A N 1
ATOM 663 C CA . CYS A 1 87 ? 4.597 -6.922 8.283 1.00 91.75 87 CYS A CA 1
ATOM 664 C C . CYS A 1 87 ? 3.178 -6.365 8.101 1.00 91.75 87 CYS A C 1
ATOM 666 O O . CYS A 1 87 ? 2.369 -6.545 9.005 1.00 91.75 87 CYS A O 1
ATOM 668 N N . LEU A 1 88 ? 2.882 -5.663 6.997 1.00 91.81 88 LEU A N 1
ATOM 669 C CA . LEU A 1 88 ? 1.569 -5.075 6.695 1.00 91.81 88 LEU A CA 1
ATOM 670 C C . LEU A 1 88 ? 0.636 -6.024 5.942 1.00 91.81 88 LEU A C 1
ATOM 672 O O . LEU A 1 88 ? -0.567 -5.758 5.860 1.00 91.81 88 LEU A O 1
ATOM 676 N N . VAL A 1 89 ? 1.187 -7.081 5.351 1.00 86.94 89 VAL A N 1
ATOM 677 C CA . VAL A 1 89 ? 0.440 -8.002 4.500 1.00 86.94 89 VAL A CA 1
ATOM 678 C C . VAL A 1 89 ? 0.082 -9.267 5.268 1.00 86.94 89 VAL A C 1
ATOM 680 O O . VAL A 1 89 ? 0.655 -9.579 6.309 1.00 86.94 89 VAL A O 1
ATOM 683 N N . LYS A 1 90 ? -0.935 -9.977 4.783 1.00 76.25 90 LYS A N 1
ATOM 684 C CA . LYS A 1 90 ? -1.309 -11.279 5.338 1.00 76.25 90 LYS A CA 1
ATOM 685 C C . LYS A 1 90 ? -0.406 -12.361 4.762 1.00 76.25 90 LYS A C 1
ATOM 687 O O . LYS A 1 90 ? -0.003 -12.260 3.610 1.00 76.25 90 LYS A O 1
ATOM 692 N N . ASP A 1 91 ? -0.211 -13.427 5.529 1.00 72.50 91 ASP A N 1
ATOM 693 C CA . ASP A 1 91 ? 0.582 -14.584 5.097 1.00 72.50 91 ASP A CA 1
ATOM 694 C C . ASP A 1 91 ? -0.035 -15.308 3.885 1.00 72.50 91 ASP A C 1
ATOM 696 O O . ASP A 1 91 ? 0.682 -15.857 3.053 1.00 72.50 91 ASP A O 1
ATOM 700 N N . ASP A 1 92 ? -1.369 -15.296 3.761 1.00 79.50 92 ASP A N 1
ATOM 701 C CA . ASP A 1 92 ? -2.076 -15.893 2.624 1.00 79.50 92 ASP A CA 1
ATOM 702 C C . ASP A 1 92 ? -2.429 -14.839 1.564 1.00 79.50 92 ASP A C 1
ATOM 704 O O . ASP A 1 92 ? -3.381 -14.065 1.713 1.00 79.50 92 ASP A O 1
ATOM 708 N N . ILE A 1 93 ? -1.653 -14.858 0.481 1.00 81.25 93 ILE A N 1
ATOM 709 C CA . ILE A 1 93 ? -1.826 -14.037 -0.726 1.00 81.25 93 ILE A CA 1
ATOM 710 C C . ILE A 1 93 ? -2.334 -14.854 -1.925 1.00 81.25 93 ILE A C 1
ATOM 712 O O . ILE A 1 93 ? -2.353 -14.360 -3.048 1.00 81.25 93 ILE A O 1
ATOM 716 N N . SER A 1 94 ? -2.765 -16.104 -1.714 1.00 84.44 94 SER A N 1
ATOM 717 C CA . SER A 1 94 ? -3.206 -16.996 -2.800 1.00 84.44 94 SER A CA 1
ATOM 718 C C . SER A 1 94 ? -4.516 -16.557 -3.468 1.00 84.44 94 SER A C 1
ATOM 720 O O . SER A 1 94 ? -4.889 -17.076 -4.519 1.00 84.44 94 SER A O 1
ATOM 722 N N . ARG A 1 95 ? -5.236 -15.605 -2.862 1.00 89.81 95 ARG A N 1
ATOM 723 C CA . ARG A 1 95 ? -6.553 -15.141 -3.306 1.00 89.81 95 ARG A CA 1
ATOM 724 C C . ARG A 1 95 ? -6.555 -13.633 -3.497 1.00 89.81 95 ARG A C 1
ATOM 726 O O . ARG A 1 95 ? -6.593 -12.882 -2.525 1.00 89.81 95 ARG A O 1
ATOM 733 N N . TYR A 1 96 ? -6.602 -13.209 -4.751 1.00 93.62 96 TYR A N 1
ATOM 734 C CA . TYR A 1 96 ? -6.674 -11.806 -5.138 1.00 93.62 96 TYR A CA 1
ATOM 735 C C . TYR A 1 96 ? -7.541 -11.629 -6.390 1.00 93.62 96 TYR A C 1
ATOM 737 O O . TYR A 1 96 ? -7.872 -12.595 -7.079 1.00 93.62 96 TYR A O 1
ATOM 745 N N . TRP A 1 97 ? -7.916 -10.382 -6.663 1.00 95.25 97 TRP A N 1
ATOM 746 C CA . TRP A 1 97 ? -8.438 -9.953 -7.958 1.00 95.25 97 TRP A CA 1
ATOM 747 C C . TRP A 1 97 ? -7.357 -9.138 -8.661 1.00 95.25 97 TRP A C 1
ATOM 749 O O . TRP A 1 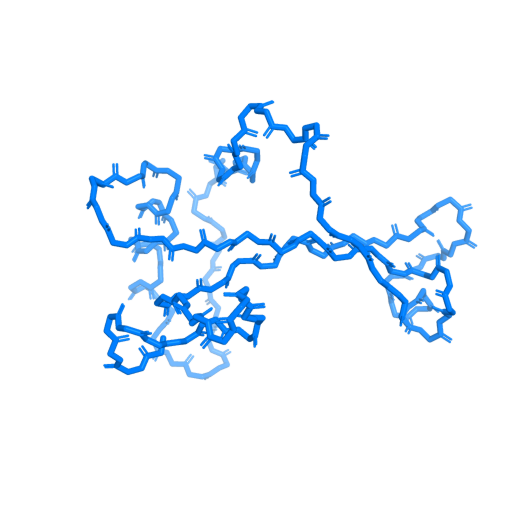97 ? -6.574 -8.458 -8.000 1.00 95.25 97 TRP A O 1
ATOM 759 N N . THR A 1 98 ? -7.309 -9.211 -9.985 1.00 96.25 98 THR A N 1
ATOM 760 C CA . THR A 1 98 ? -6.387 -8.430 -10.815 1.00 96.25 98 THR A CA 1
ATOM 761 C C . THR A 1 98 ? -7.101 -7.997 -12.088 1.00 96.25 98 THR A C 1
ATOM 763 O O . THR A 1 98 ? -8.065 -8.644 -12.506 1.00 96.25 98 THR A O 1
ATOM 766 N N . TYR A 1 99 ? -6.664 -6.878 -12.648 1.00 94.94 99 TYR A N 1
ATOM 767 C CA . TYR A 1 99 ? -7.176 -6.272 -13.867 1.00 94.94 99 TYR A CA 1
ATOM 768 C C . TYR A 1 99 ? -6.063 -5.405 -14.483 1.00 94.94 99 TYR A C 1
ATOM 770 O O . TYR A 1 99 ? -5.090 -5.090 -13.792 1.00 94.94 99 TYR A O 1
ATOM 778 N N . GLU A 1 100 ? -6.220 -5.053 -15.760 1.00 89.31 100 GLU A N 1
ATOM 779 C CA . GLU A 1 100 ? -5.367 -4.114 -16.509 1.00 89.31 100 GLU A CA 1
ATOM 780 C C . GLU A 1 100 ? -6.116 -2.806 -16.779 1.00 89.31 100 GLU A C 1
ATOM 782 O O . GLU A 1 100 ? -7.342 -2.878 -17.048 1.00 89.31 100 GLU A O 1
#

Foldseek 3Di:
DVDQQAADPDDDPNGHGNYKDKDKDFDVVPDVDLVRLVVDPRGIDIDIDGDHDDDDQPLVVQVVVVCVVV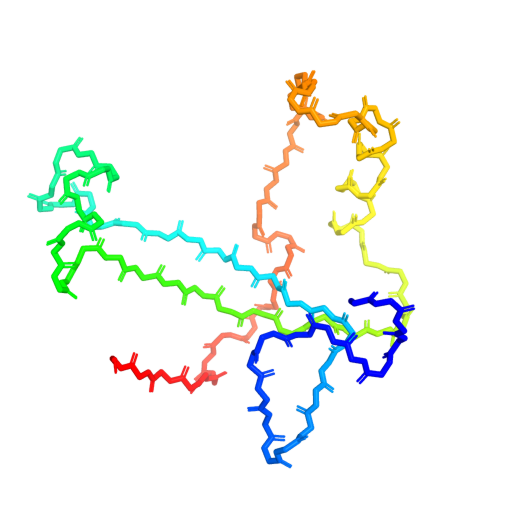PDPPDDDPRPPDHDCVSVDDPDPVDDDDDD

Organism: Pinctada fucata (NCBI:txid50426)

pLDDT: mean 93.71, std 5.49, range [71.94, 98.5]

Radius of gyration: 15.9 Å; chains: 1; bounding box: 37×37×37 Å

InterPro domains:
  IPR001148 Alpha carbonic anhydrase domain [PF00194] (1-100)
  IPR001148 Alpha carbonic anhydrase domain [PS51144] (1-100)
  IPR001148 Alpha carbonic anhydrase domain [SM01057] (1-99)
  IPR018338 Carbonic anhydrase, alpha-class, conserved site [PS00162] (8-24)
  IPR023561 Carbonic anhydrase, alpha-class [PTHR18952] (7-100)
  IPR036398 Alpha carbonic anhydrase domain superfamily [G3DSA:3.10.200.10] (1-100)
  IPR036398 Alpha carbonic anhydrase domain superfamily [SSF51069] (1-100)

Sequence (100 aa):
GSENSKGSEHTVNGKMYPAELHLVHWNADKYSSFGEAADKSDGLAVLGYFVKIGKEHKGFKQITDHLKEITKTGSHSPSPGKFDPSCLVKDDISRYWTYE